Protein AF-A0A1G7E551-F1 (afdb_monomer)

Foldseek 3Di:
DAQKWKFKDDPVCVVVVNGTPDHGDPQCDDDPDHQCPDPNRDDDDDDDDRAAFKMKIKIKHCLLVVCCVVADDPNVCLVDPVSVVVSQVVCVVVVRVDDMDMDMDMDHDNDHDDDDDDDD

Organism: NCBI:txid670482

Sequence (120 aa):
MGDCQLFLIHDDLESWGQVSLNQRNFYEWIGKVNTFEKTVPCYSLGRRELRTGKNYILLITDGYLEAKDATSSIPELCRSESLIESFLHNLHFQQTLDSTTLVQWAVKNELDAANPSTDE

Solvent-accessible surface area (backbone atoms only — not comparable to full-atom values): 7322 Å² total; per-residue (Å²): 98,32,54,42,46,41,34,46,38,36,74,70,33,54,77,68,71,57,27,66,73,60,70,76,38,99,64,22,44,77,66,100,58,50,25,69,82,38,98,73,55,42,73,74,86,86,85,80,86,69,54,55,38,72,31,37,40,37,43,32,38,54,35,46,64,85,48,51,91,80,50,74,56,70,66,60,34,76,75,32,70,70,49,45,52,51,48,55,49,46,45,60,74,69,60,56,93,47,73,64,52,75,49,77,46,82,45,76,36,92,52,90,48,90,74,82,80,79,85,128

Structure (mmCIF, N/CA/C/O backbone):
data_AF-A0A1G7E551-F1
#
_entry.id   AF-A0A1G7E551-F1
#
loop_
_atom_site.group_PDB
_atom_site.id
_atom_site.type_symbol
_atom_site.label_atom_id
_atom_site.label_alt_id
_atom_site.label_comp_id
_atom_site.label_asym_id
_atom_site.label_entity_id
_atom_site.label_seq_id
_atom_site.pdbx_PDB_ins_code
_atom_site.Cartn_x
_atom_site.Cartn_y
_atom_site.Cartn_z
_atom_site.occupancy
_atom_site.B_iso_or_equiv
_atom_site.auth_seq_id
_atom_site.auth_comp_id
_atom_site.auth_asym_id
_atom_site.auth_atom_id
_atom_site.pdbx_PDB_model_num
ATOM 1 N N . MET A 1 1 ? -11.776 2.969 -1.097 1.00 76.25 1 MET A N 1
ATOM 2 C CA . MET A 1 1 ? -12.858 2.571 -0.184 1.00 76.25 1 MET A CA 1
ATOM 3 C C . MET A 1 1 ? -12.324 2.603 1.222 1.00 76.25 1 MET A C 1
ATOM 5 O O . MET A 1 1 ? -11.302 1.974 1.477 1.00 76.25 1 MET A O 1
ATOM 9 N N . GLY A 1 2 ? -13.023 3.296 2.107 1.00 79.06 2 GLY A N 1
ATOM 10 C CA . GLY A 1 2 ? -12.683 3.419 3.514 1.00 79.06 2 GLY A CA 1
ATOM 11 C C . GLY A 1 2 ? -11.401 4.198 3.771 1.00 79.06 2 GLY A C 1
ATOM 12 O O . GLY A 1 2 ? -10.885 4.915 2.911 1.00 79.06 2 GLY A O 1
ATOM 13 N N . ASP A 1 3 ? -10.886 3.994 4.977 1.00 82.50 3 ASP A N 1
ATOM 14 C CA . ASP A 1 3 ? -9.716 4.688 5.504 1.00 82.50 3 ASP A CA 1
ATOM 15 C C . ASP A 1 3 ? -8.392 3.958 5.210 1.00 82.50 3 ASP A C 1
ATOM 17 O O . ASP A 1 3 ? -7.344 4.303 5.744 1.00 82.50 3 ASP A O 1
ATOM 21 N N . CYS A 1 4 ? -8.398 2.978 4.302 1.00 88.56 4 CYS A N 1
ATOM 22 C CA . CYS A 1 4 ? -7.174 2.294 3.894 1.00 88.56 4 CYS A CA 1
ATOM 23 C C . CYS A 1 4 ? -6.280 3.191 3.029 1.00 88.56 4 CYS A C 1
ATOM 25 O O . CYS A 1 4 ? -6.752 3.900 2.132 1.00 88.56 4 CYS A O 1
ATOM 27 N N . GLN A 1 5 ? -4.971 3.083 3.232 1.00 91.75 5 GLN A N 1
ATOM 28 C CA . GLN A 1 5 ? -3.967 3.745 2.407 1.00 91.75 5 GLN A CA 1
ATOM 29 C C . GLN A 1 5 ? -3.311 2.745 1.462 1.00 91.75 5 GLN A C 1
ATOM 31 O O . GLN A 1 5 ? -2.896 1.657 1.865 1.00 91.75 5 GLN A O 1
ATOM 36 N N . LEU A 1 6 ? -3.241 3.128 0.191 1.00 94.12 6 LEU A N 1
ATOM 37 C CA . LEU A 1 6 ? -2.636 2.357 -0.880 1.00 94.12 6 LEU A CA 1
ATOM 38 C C . LEU A 1 6 ? -1.335 3.029 -1.310 1.00 94.12 6 LEU A C 1
ATOM 40 O O . LEU A 1 6 ? -1.325 4.203 -1.689 1.00 94.12 6 LEU A O 1
ATOM 44 N N . PHE A 1 7 ? -0.261 2.253 -1.323 1.00 95.06 7 PHE A N 1
ATOM 45 C CA . PHE A 1 7 ? 1.050 2.675 -1.784 1.00 95.06 7 PHE A CA 1
ATOM 46 C C . PHE A 1 7 ? 1.501 1.830 -2.971 1.00 95.06 7 PHE A C 1
ATOM 48 O O . PHE A 1 7 ? 1.285 0.616 -3.002 1.00 95.06 7 PHE A O 1
ATOM 55 N N . LEU A 1 8 ? 2.159 2.483 -3.924 1.00 97.00 8 LEU A N 1
ATOM 56 C CA . LEU A 1 8 ? 2.920 1.847 -4.990 1.00 97.00 8 LEU A CA 1
ATOM 57 C C . LEU A 1 8 ? 4.366 2.313 -4.867 1.00 97.00 8 LEU A C 1
ATOM 59 O O . LEU A 1 8 ? 4.671 3.484 -5.071 1.00 97.00 8 LEU A O 1
ATOM 63 N N . ILE A 1 9 ? 5.239 1.387 -4.498 1.00 96.81 9 ILE A N 1
ATOM 64 C CA . ILE A 1 9 ? 6.633 1.645 -4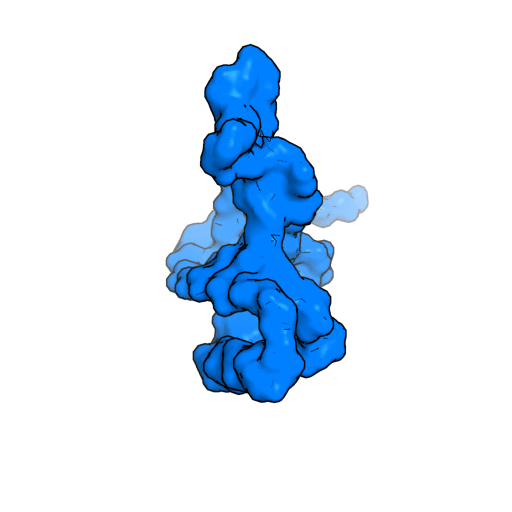.170 1.00 96.81 9 ILE A CA 1
ATOM 65 C C . ILE A 1 9 ? 7.525 1.165 -5.310 1.00 96.81 9 ILE A C 1
ATOM 67 O O . ILE A 1 9 ? 7.436 0.011 -5.740 1.00 96.81 9 ILE A O 1
ATOM 71 N N . HIS A 1 10 ? 8.381 2.069 -5.770 1.00 96.56 10 HIS A N 1
ATOM 72 C CA . HIS A 1 10 ? 9.426 1.864 -6.762 1.00 96.56 10 HIS A CA 1
ATOM 73 C C . HIS A 1 10 ? 10.429 3.017 -6.639 1.00 96.56 10 HIS A C 1
ATOM 75 O O . HIS A 1 10 ? 10.012 4.141 -6.352 1.00 96.56 10 HIS A O 1
ATOM 81 N N . ASP A 1 11 ? 11.704 2.767 -6.936 1.00 94.94 11 ASP A N 1
ATOM 82 C CA . ASP A 1 11 ? 12.785 3.752 -6.795 1.00 94.94 11 ASP A CA 1
ATOM 83 C C . ASP A 1 11 ? 12.465 5.076 -7.530 1.00 94.94 11 ASP A C 1
ATOM 85 O O . ASP A 1 11 ? 12.559 6.150 -6.936 1.00 94.94 11 ASP A O 1
ATOM 89 N N . ASP A 1 12 ? 11.975 5.008 -8.778 1.00 94.94 12 ASP A N 1
ATOM 90 C CA . ASP A 1 12 ? 11.492 6.184 -9.527 1.00 94.94 12 ASP A CA 1
ATOM 91 C C . ASP A 1 12 ? 10.421 6.979 -8.758 1.00 94.94 12 ASP A C 1
ATOM 93 O O . ASP A 1 12 ? 10.541 8.190 -8.574 1.00 94.94 12 ASP A O 1
ATOM 97 N N . LEU A 1 13 ? 9.367 6.300 -8.289 1.00 95.25 13 LEU A N 1
ATOM 98 C CA . LEU A 1 13 ? 8.226 6.942 -7.631 1.00 95.25 13 LEU A CA 1
ATOM 99 C C . LEU A 1 13 ? 8.629 7.551 -6.289 1.00 95.25 13 LEU A C 1
ATOM 101 O O . LEU A 1 13 ? 8.098 8.590 -5.904 1.00 95.25 13 LEU A O 1
ATOM 105 N N . GLU A 1 14 ? 9.577 6.935 -5.588 1.00 94.69 14 GLU A N 1
ATOM 106 C CA . GLU A 1 14 ? 10.166 7.488 -4.370 1.00 94.69 14 GLU A CA 1
ATOM 107 C C . GLU A 1 14 ? 10.953 8.756 -4.653 1.00 94.69 14 GLU A C 1
ATOM 109 O O . GLU A 1 14 ? 10.762 9.747 -3.948 1.00 94.69 14 GLU A O 1
ATOM 114 N N . SER A 1 15 ? 11.763 8.762 -5.716 1.00 93.62 15 SER A N 1
ATOM 115 C CA . SER A 1 15 ? 12.516 9.952 -6.121 1.00 93.62 15 SER A CA 1
ATOM 116 C C . SER A 1 15 ? 11.605 11.143 -6.452 1.00 93.62 15 SER A C 1
ATOM 118 O O . SER A 1 15 ? 11.997 12.294 -6.269 1.00 93.62 15 SER A O 1
ATOM 120 N N . TRP A 1 16 ? 10.363 10.874 -6.872 1.00 92.12 16 TRP A N 1
ATOM 121 C CA . TRP A 1 16 ? 9.347 11.888 -7.168 1.00 92.12 16 TRP A CA 1
ATOM 122 C C . TRP A 1 16 ? 8.380 12.165 -6.008 1.00 92.12 16 TRP A C 1
ATOM 124 O O . TRP A 1 16 ? 7.494 13.009 -6.140 1.00 92.12 16 TRP A O 1
ATOM 134 N N . GLY A 1 17 ? 8.494 11.454 -4.881 1.00 92.38 17 GLY A N 1
ATOM 135 C CA . GLY A 1 17 ? 7.548 11.560 -3.765 1.00 92.38 17 GLY A CA 1
ATOM 136 C C . GLY A 1 17 ? 6.125 11.076 -4.092 1.00 92.38 17 GLY A C 1
ATOM 137 O O . GLY A 1 17 ? 5.170 11.477 -3.429 1.00 92.38 17 GLY A O 1
ATOM 138 N N . GLN A 1 18 ? 5.959 10.217 -5.102 1.00 93.19 18 GLN A N 1
ATOM 139 C CA . GLN A 1 18 ? 4.668 9.764 -5.646 1.00 93.19 18 GLN A CA 1
ATOM 140 C C . GLN A 1 18 ? 4.279 8.336 -5.229 1.00 93.19 18 GLN A C 1
ATOM 142 O O . GLN A 1 18 ? 3.563 7.637 -5.944 1.00 93.19 18 GLN A O 1
ATOM 147 N N . VAL A 1 19 ? 4.723 7.893 -4.053 1.00 94.94 19 VAL A N 1
ATOM 148 C CA . VAL A 1 19 ? 4.429 6.541 -3.547 1.00 94.94 19 VAL A CA 1
ATOM 149 C C . VAL A 1 19 ? 2.998 6.357 -3.027 1.00 94.94 19 VAL A C 1
ATOM 151 O O . VAL A 1 19 ? 2.451 5.263 -3.134 1.00 94.94 19 VAL A O 1
ATOM 154 N N . SER A 1 20 ? 2.365 7.394 -2.466 1.00 94.06 20 SER A N 1
ATOM 155 C CA . SER A 1 20 ? 0.985 7.313 -1.953 1.00 94.06 20 SER A CA 1
ATOM 156 C C . SER A 1 20 ? -0.019 7.487 -3.092 1.00 94.06 20 SER A C 1
ATOM 158 O O . SER A 1 20 ? -0.031 8.524 -3.752 1.00 94.06 20 SER A O 1
ATOM 160 N N . LEU A 1 21 ? -0.890 6.499 -3.315 1.00 92.88 21 LEU A N 1
ATOM 161 C CA . LEU A 1 21 ? -1.836 6.508 -4.438 1.00 92.88 21 LEU A CA 1
ATOM 162 C C . LEU A 1 21 ? -3.194 7.125 -4.110 1.00 92.88 21 LEU A C 1
ATOM 164 O O . LEU A 1 21 ? -3.909 7.541 -5.026 1.00 92.88 21 LEU A O 1
ATOM 168 N N . ASN A 1 22 ? -3.559 7.173 -2.833 1.00 90.00 22 ASN A N 1
ATOM 169 C CA . ASN A 1 22 ? -4.784 7.800 -2.361 1.00 90.00 22 ASN A CA 1
ATOM 170 C C . ASN A 1 22 ? -4.539 8.645 -1.107 1.00 90.00 22 ASN A C 1
ATOM 172 O O . ASN A 1 22 ? -3.469 8.623 -0.496 1.00 90.00 22 ASN A O 1
ATOM 176 N N . GLN A 1 23 ? -5.572 9.399 -0.750 1.00 81.38 23 GLN A N 1
ATOM 177 C CA . GLN A 1 23 ? -5.711 10.044 0.545 1.00 81.38 23 GLN A CA 1
ATOM 178 C C . GLN A 1 23 ? -6.796 9.312 1.334 1.00 81.38 23 GLN A C 1
ATOM 180 O O . GLN A 1 23 ? -7.652 8.637 0.755 1.00 81.38 23 GLN A O 1
ATOM 185 N N . ARG A 1 24 ? -6.753 9.453 2.656 1.00 77.69 24 ARG A N 1
ATOM 186 C CA . ARG A 1 24 ? -7.805 8.949 3.535 1.00 77.69 24 ARG A CA 1
ATOM 187 C C . ARG A 1 24 ? -9.123 9.661 3.216 1.00 77.69 24 ARG A C 1
ATOM 189 O O . ARG A 1 24 ? -9.159 10.890 3.184 1.00 77.69 24 ARG A O 1
ATOM 196 N N . ASN A 1 25 ? -10.194 8.895 3.011 1.00 77.00 25 ASN A N 1
ATOM 197 C CA . ASN A 1 25 ? -11.515 9.426 2.687 1.00 77.00 25 ASN A CA 1
ATOM 198 C C . ASN A 1 25 ? -12.542 9.034 3.756 1.00 77.00 25 ASN A C 1
ATOM 200 O O . ASN A 1 25 ? -13.154 7.970 3.679 1.00 77.00 25 ASN A O 1
ATOM 204 N N . PHE A 1 26 ? -12.847 9.974 4.656 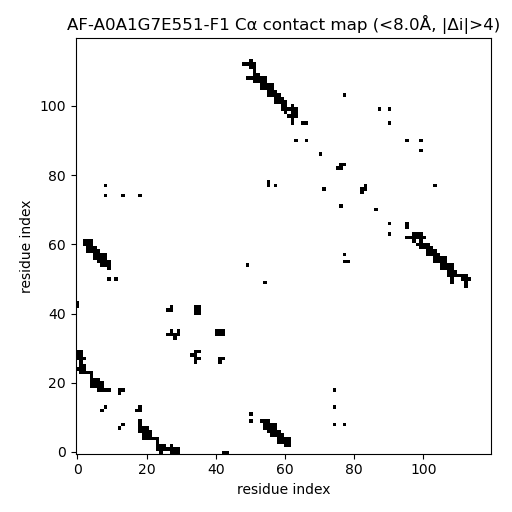1.00 75.38 26 PHE A N 1
ATOM 205 C CA . PHE A 1 26 ? -13.826 9.825 5.745 1.00 75.38 26 PHE A CA 1
ATOM 206 C C . PHE A 1 26 ? -15.289 9.647 5.297 1.00 75.38 26 PHE A C 1
ATOM 208 O O . PHE A 1 26 ? -16.198 9.776 6.115 1.00 75.38 26 PHE A O 1
ATOM 215 N N . TYR A 1 27 ? -15.567 9.398 4.017 1.00 74.69 27 TYR A N 1
ATOM 216 C CA . TYR A 1 27 ? -16.928 9.275 3.479 1.00 74.69 27 TYR A CA 1
ATOM 217 C C . TYR A 1 27 ? -17.129 8.028 2.607 1.00 74.69 27 TYR A C 1
ATOM 219 O O . TYR A 1 27 ? -18.258 7.738 2.209 1.00 74.69 27 TYR A O 1
ATOM 227 N N . GLU A 1 28 ? -16.083 7.240 2.356 1.00 79.06 28 GLU A N 1
ATOM 228 C CA . GLU A 1 28 ? -16.158 6.016 1.548 1.00 79.06 28 GLU A CA 1
ATOM 229 C C . GLU A 1 28 ? -16.463 4.777 2.417 1.00 79.06 28 GLU A C 1
ATOM 231 O O . GLU A 1 28 ? -15.695 3.820 2.434 1.00 79.06 28 GLU A O 1
ATOM 236 N N . TRP A 1 29 ? -17.566 4.779 3.169 1.00 74.69 29 TRP A N 1
ATOM 237 C CA . TRP A 1 29 ? -17.893 3.691 4.105 1.00 74.69 29 TRP A CA 1
ATOM 238 C C . TRP A 1 29 ? -18.743 2.592 3.462 1.00 74.69 29 TRP A C 1
ATOM 240 O O . TRP A 1 29 ? -19.660 2.855 2.682 1.00 74.69 29 TRP A O 1
ATOM 250 N N . ILE A 1 30 ? -18.480 1.353 3.875 1.00 74.94 30 ILE A N 1
ATOM 251 C CA . ILE A 1 30 ? -19.304 0.178 3.577 1.00 74.94 30 ILE A CA 1
ATOM 252 C C . ILE A 1 30 ? -19.871 -0.343 4.902 1.00 74.94 30 ILE A C 1
ATOM 254 O O . ILE A 1 30 ? -19.184 -0.317 5.921 1.00 74.94 30 ILE A O 1
ATOM 258 N N . GLY A 1 31 ? -21.117 -0.822 4.907 1.00 78.06 31 GLY A N 1
ATOM 259 C CA . GLY A 1 31 ? -21.760 -1.409 6.086 1.00 78.06 31 GLY A CA 1
ATOM 260 C C . GLY A 1 31 ? -23.063 -0.698 6.431 1.00 78.06 31 GLY A C 1
ATOM 261 O O . GLY A 1 31 ? -23.955 -0.612 5.590 1.00 78.06 31 GLY A O 1
ATOM 262 N N . LYS A 1 32 ? -23.180 -0.174 7.663 1.00 76.69 32 LYS A N 1
ATOM 263 C CA . LYS A 1 32 ? -24.408 0.488 8.156 1.00 76.69 32 LYS A CA 1
ATOM 264 C C . LYS A 1 32 ? -24.890 1.606 7.228 1.00 76.69 32 LYS A C 1
ATOM 266 O O . LYS A 1 32 ? -26.091 1.777 7.042 1.00 76.69 32 LYS A O 1
ATOM 271 N N . VAL A 1 33 ? -23.954 2.362 6.659 1.00 79.19 33 VAL A N 1
ATOM 272 C CA . VAL A 1 33 ? -24.216 3.285 5.557 1.00 79.19 33 VAL A CA 1
ATOM 273 C C . VAL A 1 33 ? -23.416 2.780 4.370 1.00 79.19 33 VAL A C 1
ATOM 275 O O . VAL A 1 33 ? -22.200 2.925 4.351 1.00 79.19 33 VAL A O 1
ATOM 278 N N . ASN A 1 34 ? -24.097 2.183 3.394 1.00 82.44 34 ASN A N 1
ATOM 279 C CA . ASN A 1 34 ? -23.472 1.793 2.140 1.00 82.44 34 ASN A CA 1
ATOM 280 C C . ASN A 1 34 ? -23.418 3.010 1.213 1.00 82.44 34 ASN A C 1
ATOM 282 O O . ASN A 1 34 ? -24.430 3.404 0.630 1.00 82.44 34 ASN A O 1
ATOM 286 N N . THR A 1 35 ? -22.256 3.652 1.098 1.00 83.75 35 THR A N 1
ATOM 287 C CA . THR A 1 35 ? -22.128 4.823 0.224 1.00 83.75 35 THR A CA 1
ATOM 288 C C . THR A 1 35 ? -22.023 4.470 -1.255 1.00 83.75 35 THR A C 1
ATOM 290 O O . THR A 1 35 ? -22.076 5.380 -2.081 1.00 83.75 35 THR A O 1
ATOM 293 N N . PHE A 1 36 ? -21.941 3.186 -1.612 1.00 83.44 36 PHE A N 1
ATOM 294 C CA . PHE A 1 36 ? -21.816 2.753 -3.008 1.00 83.44 36 PHE A CA 1
ATOM 295 C C . PHE A 1 36 ? -23.170 2.651 -3.697 1.00 83.44 36 PHE A C 1
ATOM 297 O O . PHE A 1 36 ? -23.266 2.870 -4.896 1.00 83.44 36 PHE A O 1
ATOM 304 N N . GLU A 1 37 ? -24.218 2.343 -2.936 1.00 84.62 37 GLU A N 1
ATOM 305 C CA . GLU A 1 37 ? -25.591 2.211 -3.440 1.00 84.62 37 GLU A CA 1
ATOM 306 C C . GLU A 1 37 ? -26.377 3.527 -3.374 1.00 84.62 37 GLU A C 1
ATOM 308 O O . GLU A 1 37 ? -27.559 3.581 -3.713 1.00 84.62 37 GLU A O 1
ATOM 313 N N . LYS A 1 38 ? -25.736 4.617 -2.937 1.00 85.19 38 LYS A N 1
ATOM 314 C CA . LYS A 1 38 ? -26.348 5.947 -2.966 1.00 85.19 38 LYS A CA 1
ATOM 315 C C . LYS A 1 38 ? -26.575 6.388 -4.411 1.00 85.19 38 LYS A C 1
ATOM 317 O O . LYS A 1 38 ? -25.765 6.111 -5.288 1.00 85.19 38 LYS A O 1
ATOM 322 N N . THR A 1 39 ? -27.623 7.187 -4.629 1.00 89.44 39 THR A N 1
ATOM 323 C CA . THR A 1 39 ? -27.898 7.844 -5.923 1.00 89.44 39 THR A CA 1
ATOM 324 C C . THR A 1 39 ? -26.683 8.605 -6.455 1.00 89.44 39 THR A C 1
ATOM 326 O O . THR A 1 39 ? -26.454 8.646 -7.659 1.00 89.44 39 THR A O 1
ATOM 329 N N . VAL A 1 40 ? -25.897 9.184 -5.544 1.00 87.38 40 VAL A N 1
ATOM 330 C CA . VAL A 1 40 ? -24.564 9.716 -5.827 1.00 87.38 40 VAL A CA 1
ATOM 331 C C . VAL A 1 40 ? -23.559 8.853 -5.059 1.00 87.38 40 VAL A C 1
ATOM 333 O O . VAL A 1 40 ? -23.427 9.033 -3.842 1.00 87.38 40 VAL A O 1
ATOM 336 N N . PRO A 1 41 ? -22.910 7.876 -5.716 1.00 85.19 41 PRO A N 1
ATOM 337 C CA . PRO A 1 41 ? -22.026 6.945 -5.036 1.00 85.19 41 PRO A CA 1
ATOM 338 C C . PRO A 1 41 ? -20.711 7.619 -4.634 1.00 85.19 41 PRO A C 1
ATOM 340 O O . PRO A 1 41 ? -20.217 8.511 -5.323 1.00 85.19 41 PRO A O 1
ATOM 343 N N . CYS A 1 42 ? -20.131 7.183 -3.516 1.00 85.25 42 CYS A N 1
ATOM 344 C CA . CYS A 1 42 ? -18.866 7.715 -3.009 1.00 85.25 42 CYS A CA 1
ATOM 345 C C . CYS A 1 42 ? -17.799 6.622 -2.996 1.00 85.25 42 CYS A C 1
ATOM 347 O O . CYS A 1 42 ? -17.768 5.789 -2.088 1.00 85.25 42 CYS A O 1
ATOM 349 N N . TYR A 1 43 ? -16.955 6.626 -4.027 1.00 85.81 43 TYR A N 1
ATOM 350 C CA . TYR A 1 43 ? -15.795 5.758 -4.128 1.00 85.81 43 TYR A CA 1
ATOM 351 C C . TYR A 1 43 ? -14.759 6.252 -5.131 1.00 85.81 4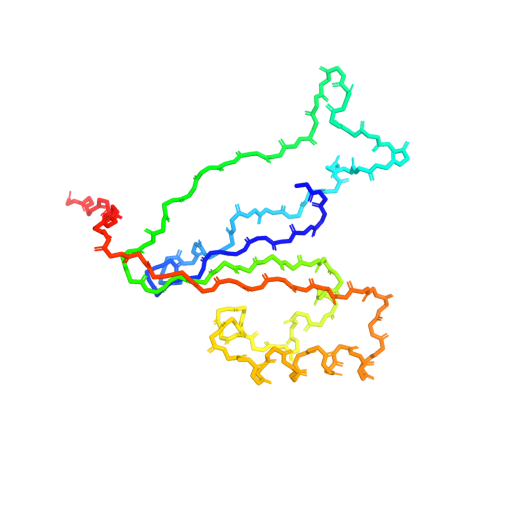3 TYR A C 1
ATOM 353 O O . TYR A 1 43 ? -15.076 6.971 -6.078 1.00 85.81 43 TYR A O 1
ATOM 361 N N . SER A 1 44 ? -13.536 5.757 -4.968 1.00 85.31 44 SER A N 1
ATOM 362 C CA . SER A 1 44 ? -12.426 5.980 -5.886 1.00 85.31 44 SER A CA 1
ATOM 363 C C . SER A 1 44 ? -12.100 4.713 -6.682 1.00 85.31 44 SER A C 1
ATOM 365 O O . SER A 1 44 ? -12.045 3.614 -6.128 1.00 85.31 44 SER A O 1
ATOM 367 N N . LEU A 1 45 ? -11.846 4.868 -7.984 1.00 87.88 45 LEU A N 1
ATOM 368 C CA . LEU A 1 45 ? -11.351 3.812 -8.872 1.00 87.88 45 LEU A CA 1
ATOM 369 C C . LEU A 1 45 ? -10.222 4.371 -9.739 1.00 87.88 45 LEU A C 1
ATOM 371 O O . LEU A 1 45 ? -10.256 5.534 -10.138 1.00 87.88 45 LEU A O 1
ATOM 375 N N . GLY A 1 46 ? -9.218 3.552 -10.043 1.00 90.25 46 GLY A N 1
ATOM 376 C CA . GLY A 1 46 ? -8.067 4.005 -10.811 1.00 90.25 46 GLY A CA 1
ATOM 377 C C . GLY A 1 46 ? -7.272 2.868 -11.431 1.00 90.25 46 GLY A C 1
ATOM 378 O O . GLY A 1 46 ? -7.417 1.704 -11.069 1.00 90.25 46 GLY A O 1
ATOM 379 N N . ARG A 1 47 ? -6.421 3.240 -12.385 1.00 92.94 47 ARG A N 1
ATOM 380 C CA . ARG A 1 47 ? -5.394 2.387 -12.984 1.00 92.94 47 ARG A CA 1
ATOM 381 C C . ARG A 1 47 ? -4.055 3.085 -12.798 1.00 92.94 47 ARG A C 1
ATOM 383 O O . ARG A 1 47 ? -3.978 4.302 -12.960 1.00 92.94 47 ARG A O 1
ATOM 390 N N . ARG A 1 48 ? -3.025 2.328 -12.431 1.00 93.25 48 ARG A N 1
ATOM 391 C CA . ARG A 1 48 ? -1.660 2.828 -12.257 1.00 93.25 48 ARG A CA 1
ATOM 392 C C . ARG A 1 48 ? -0.709 1.915 -13.008 1.00 93.25 48 ARG A C 1
ATOM 394 O O . ARG A 1 48 ? -0.850 0.697 -12.940 1.00 93.25 48 ARG A O 1
ATOM 401 N N . GLU A 1 49 ? 0.203 2.521 -13.753 1.00 95.25 49 GLU A N 1
ATOM 402 C CA . GLU A 1 49 ? 1.269 1.799 -14.433 1.00 95.25 49 GLU A CA 1
ATOM 403 C C . GLU A 1 49 ? 2.284 1.312 -13.395 1.00 95.25 49 GLU A C 1
ATOM 405 O O . GLU A 1 49 ? 2.687 2.071 -12.512 1.00 95.25 49 GLU A O 1
ATOM 410 N N . LEU A 1 50 ? 2.684 0.045 -13.496 1.00 97.06 50 LEU A N 1
ATOM 411 C CA . LEU A 1 50 ? 3.826 -0.465 -12.747 1.00 97.06 50 LEU A CA 1
ATOM 412 C C . LEU A 1 50 ? 5.104 -0.025 -13.453 1.00 97.06 50 LEU A C 1
ATOM 414 O O . LEU A 1 50 ? 5.233 -0.186 -14.665 1.00 97.06 50 LEU A O 1
ATOM 418 N N . ARG A 1 51 ? 6.069 0.485 -12.694 1.00 96.94 51 ARG A N 1
ATOM 419 C CA . ARG A 1 51 ? 7.374 0.872 -13.234 1.00 96.94 51 ARG A CA 1
ATOM 420 C C . ARG A 1 51 ? 8.141 -0.351 -13.731 1.00 96.94 51 ARG A C 1
ATOM 422 O O . ARG A 1 51 ? 7.878 -1.459 -13.270 1.00 96.94 51 ARG A O 1
ATOM 429 N N . THR A 1 52 ? 9.076 -0.181 -14.656 1.00 97.81 52 THR A N 1
ATOM 430 C CA . THR A 1 52 ? 9.951 -1.275 -15.104 1.00 97.81 52 THR A CA 1
ATOM 431 C C . THR A 1 52 ? 10.815 -1.754 -13.944 1.00 97.81 52 THR A C 1
ATOM 433 O O . THR A 1 52 ? 11.473 -0.954 -13.297 1.00 97.81 52 THR A O 1
ATOM 436 N N . GLY A 1 53 ? 10.841 -3.059 -13.682 1.00 97.38 53 GLY A N 1
ATOM 437 C CA . GLY A 1 53 ? 11.552 -3.640 -12.546 1.00 97.38 53 GLY A CA 1
ATOM 438 C C . GLY A 1 53 ? 10.627 -4.031 -11.393 1.00 97.38 53 GLY A C 1
ATOM 439 O O . GLY A 1 53 ? 9.494 -4.477 -11.596 1.00 97.38 53 GLY A O 1
ATOM 440 N N . LYS A 1 54 ? 11.145 -3.973 -10.162 1.00 97.19 54 LYS A N 1
ATOM 441 C CA . LYS A 1 54 ? 10.460 -4.497 -8.972 1.00 97.19 54 LYS A CA 1
ATOM 442 C C . LYS A 1 54 ? 9.620 -3.410 -8.309 1.00 97.19 54 LYS A C 1
ATOM 444 O O . LYS A 1 54 ? 10.155 -2.454 -7.766 1.00 97.19 54 LYS A O 1
ATOM 449 N N . ASN A 1 55 ? 8.312 -3.615 -8.295 1.00 97.38 55 ASN A N 1
ATOM 450 C CA . ASN A 1 55 ? 7.345 -2.762 -7.620 1.00 97.38 55 ASN A CA 1
ATOM 451 C C . ASN A 1 55 ? 6.854 -3.466 -6.355 1.00 97.38 55 ASN A C 1
ATOM 453 O O . ASN A 1 55 ? 6.756 -4.697 -6.325 1.00 97.38 55 ASN A O 1
ATOM 457 N N . TYR A 1 56 ? 6.474 -2.694 -5.344 1.00 97.31 56 TYR A N 1
ATOM 458 C CA . TYR A 1 56 ? 5.722 -3.201 -4.201 1.00 97.31 56 TYR A CA 1
ATOM 459 C C . TYR A 1 56 ? 4.392 -2.463 -4.108 1.00 97.31 56 TYR A C 1
ATOM 461 O O . TYR A 1 56 ? 4.345 -1.239 -4.174 1.00 97.31 56 TYR A O 1
ATOM 469 N N . ILE A 1 57 ? 3.307 -3.210 -3.956 1.00 96.62 57 ILE A N 1
ATOM 470 C CA . ILE A 1 57 ? 1.981 -2.678 -3.664 1.00 96.62 57 ILE A CA 1
ATOM 471 C C . ILE A 1 57 ? 1.725 -2.951 -2.187 1.00 96.62 57 ILE A C 1
ATOM 473 O O . ILE A 1 57 ? 1.817 -4.102 -1.761 1.00 96.62 57 ILE A O 1
ATOM 477 N N . LEU A 1 58 ? 1.417 -1.910 -1.419 1.00 95.56 58 LEU A N 1
ATOM 478 C CA . LEU A 1 58 ? 1.026 -2.034 -0.017 1.00 95.56 58 LEU A CA 1
ATOM 479 C C . LEU A 1 58 ? -0.364 -1.446 0.170 1.00 95.56 58 LEU A C 1
ATOM 481 O O . LEU A 1 58 ? -0.590 -0.278 -0.137 1.00 95.56 58 LEU A O 1
ATOM 485 N N . LEU A 1 59 ? -1.269 -2.242 0.725 1.00 94.69 59 LEU A N 1
ATOM 486 C CA . LEU A 1 59 ? -2.526 -1.768 1.284 1.00 94.69 59 LEU A CA 1
ATOM 487 C C . LEU A 1 59 ? -2.455 -1.912 2.801 1.00 94.69 59 LEU A C 1
ATOM 489 O O . LEU A 1 59 ? -2.141 -2.995 3.288 1.00 94.69 59 LEU A O 1
ATOM 493 N N . ILE A 1 60 ? -2.749 -0.845 3.536 1.00 93.44 60 ILE A N 1
ATOM 494 C CA . ILE A 1 60 ? -2.719 -0.836 5.002 1.00 93.44 60 ILE A CA 1
ATOM 495 C C . ILE A 1 60 ? -3.958 -0.124 5.559 1.00 93.44 60 ILE A C 1
ATOM 497 O O . ILE A 1 60 ? -4.406 0.875 4.989 1.00 93.44 60 ILE A O 1
ATOM 501 N N . THR A 1 61 ? -4.544 -0.657 6.634 1.00 91.69 61 THR A N 1
ATOM 502 C CA . THR A 1 61 ? -5.643 -0.004 7.375 1.00 91.69 61 THR A CA 1
ATOM 503 C C . THR A 1 61 ? -5.119 1.184 8.176 1.00 91.69 61 THR A C 1
ATOM 505 O O . THR A 1 61 ? -3.943 1.212 8.509 1.00 91.69 61 THR A O 1
ATOM 508 N N . ASP A 1 62 ? -5.959 2.164 8.504 1.00 87.88 62 ASP A N 1
ATOM 509 C CA . ASP A 1 62 ? -5.567 3.417 9.165 1.00 87.88 62 ASP A CA 1
ATOM 510 C C . ASP A 1 62 ? -5.092 3.279 10.613 1.00 87.88 62 ASP A C 1
ATOM 512 O O . ASP A 1 62 ? -4.473 4.216 11.116 1.00 87.88 62 ASP A O 1
ATOM 516 N N . GLY A 1 63 ? -5.289 2.126 11.258 1.00 89.31 63 GLY A N 1
ATOM 517 C CA . GLY A 1 63 ? -4.812 1.893 12.624 1.00 89.31 63 GLY A CA 1
ATOM 518 C C . GLY A 1 63 ? -3.307 2.121 12.814 1.00 89.31 63 GLY A C 1
ATOM 519 O O . GLY A 1 63 ? -2.863 2.449 13.912 1.00 89.31 63 GLY A O 1
ATOM 520 N N . TYR A 1 64 ? -2.510 2.052 11.743 1.00 88.25 64 TYR A N 1
ATOM 521 C CA . TYR A 1 64 ? -1.074 2.323 11.830 1.00 88.25 64 TYR A CA 1
ATOM 522 C C . TYR A 1 64 ? -0.717 3.801 12.010 1.00 88.25 64 TYR A C 1
ATOM 524 O O . TYR A 1 64 ? 0.420 4.121 12.366 1.00 88.25 64 TYR A O 1
ATOM 532 N N 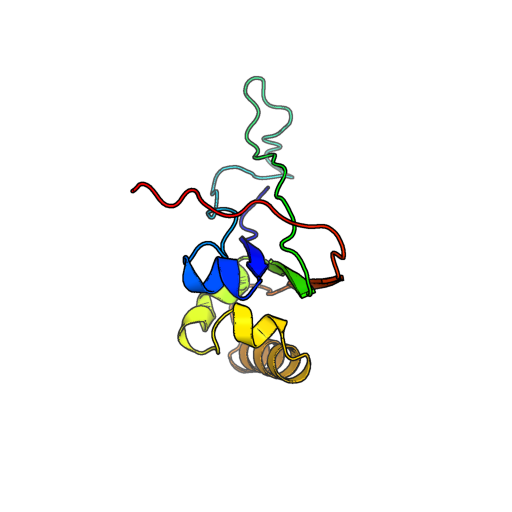. LEU A 1 65 ? -1.656 4.711 11.729 1.00 85.81 65 LEU A N 1
ATOM 533 C CA . LEU A 1 65 ? -1.414 6.151 11.772 1.00 85.81 65 LEU A CA 1
ATOM 534 C C . LEU A 1 65 ? -1.004 6.625 13.169 1.00 85.81 65 LEU A C 1
ATOM 536 O O . LEU A 1 65 ? -0.256 7.593 13.273 1.00 85.81 65 LEU A O 1
ATOM 540 N N . GLU A 1 66 ? -1.433 5.920 14.217 1.00 76.94 66 GLU A N 1
ATOM 541 C CA . GLU A 1 66 ? -1.076 6.211 15.609 1.00 76.94 66 GLU A CA 1
ATOM 542 C C . GLU A 1 66 ? 0.420 6.021 15.896 1.00 76.94 66 GLU A C 1
ATOM 544 O O . GLU A 1 66 ? 0.970 6.705 16.756 1.00 76.94 66 GLU A O 1
ATOM 549 N N . ALA A 1 67 ? 1.093 5.138 15.153 1.00 75.75 67 ALA A N 1
ATOM 550 C CA . ALA A 1 67 ? 2.517 4.854 15.321 1.00 75.75 67 ALA A CA 1
ATOM 551 C C . ALA A 1 67 ? 3.365 5.288 14.120 1.00 75.75 67 ALA A C 1
ATOM 553 O O . ALA A 1 67 ? 4.546 4.952 14.052 1.00 75.75 67 ALA A O 1
ATOM 554 N N . LYS A 1 68 ? 2.796 6.038 13.168 1.00 71.12 68 LYS A N 1
ATOM 555 C CA . LYS A 1 68 ? 3.465 6.399 11.910 1.00 71.12 68 LYS A CA 1
ATOM 556 C C . LYS A 1 68 ? 4.836 7.050 12.129 1.00 71.12 68 LYS A C 1
ATOM 558 O O . LYS A 1 68 ? 5.783 6.720 11.419 1.00 71.12 68 LYS A O 1
ATOM 563 N N . ASP A 1 69 ? 4.956 7.905 13.142 1.00 72.00 69 ASP A N 1
ATOM 564 C CA . ASP A 1 69 ? 6.194 8.631 13.455 1.00 72.00 69 ASP A CA 1
ATOM 565 C C . ASP A 1 69 ? 7.256 7.767 14.161 1.00 72.00 69 ASP A C 1
ATOM 567 O O . ASP A 1 69 ? 8.418 8.155 14.248 1.00 72.00 69 ASP A O 1
ATOM 571 N N . ALA A 1 70 ? 6.885 6.583 14.654 1.00 65.31 70 ALA A N 1
ATOM 572 C CA . ALA A 1 70 ? 7.783 5.667 15.358 1.00 65.31 70 ALA A CA 1
ATOM 573 C C . ALA A 1 70 ? 8.442 4.631 14.428 1.00 65.31 70 ALA A C 1
ATOM 575 O O . ALA A 1 70 ? 9.089 3.696 14.905 1.00 65.31 70 ALA A O 1
ATOM 576 N N . THR A 1 71 ? 8.233 4.741 13.112 1.00 67.00 71 THR A N 1
ATOM 577 C CA . THR A 1 71 ? 8.481 3.645 12.166 1.00 67.00 71 THR A CA 1
ATOM 578 C C . THR A 1 71 ? 9.379 4.078 11.018 1.00 67.00 71 THR A C 1
ATOM 580 O O . THR A 1 71 ? 9.427 5.253 10.656 1.00 67.00 71 THR A O 1
ATOM 583 N N . SER A 1 72 ? 10.122 3.120 10.457 1.00 75.62 72 SER A N 1
ATOM 584 C CA . SER A 1 72 ?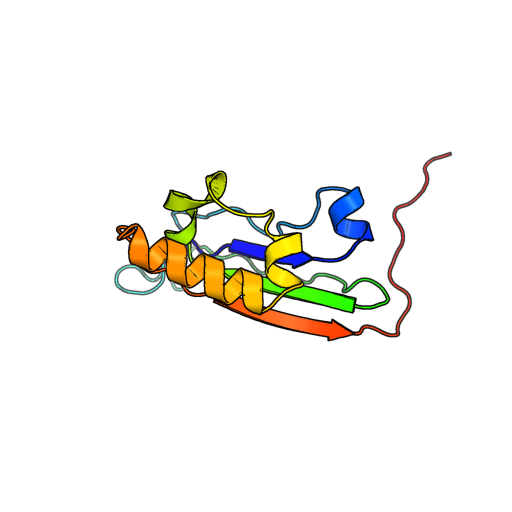 10.833 3.304 9.189 1.00 75.62 72 SER A CA 1
ATOM 585 C C . SER A 1 72 ? 9.860 3.755 8.101 1.00 75.62 72 SER A C 1
ATOM 587 O O . SER A 1 72 ? 8.655 3.508 8.185 1.00 75.62 72 SER A O 1
ATOM 589 N N . SER A 1 73 ? 10.369 4.409 7.060 1.00 87.75 73 SER A N 1
ATOM 590 C CA . SER A 1 73 ? 9.507 4.886 5.979 1.00 87.75 73 SER A CA 1
ATOM 591 C C . SER A 1 73 ? 8.717 3.726 5.345 1.00 87.75 73 SER A C 1
ATOM 593 O O . SER A 1 73 ? 9.194 2.592 5.283 1.00 87.75 73 SER A O 1
ATOM 595 N N . ILE A 1 74 ? 7.502 3.991 4.845 1.00 90.06 74 ILE A N 1
ATOM 596 C CA . ILE A 1 74 ? 6.671 2.963 4.185 1.00 90.06 74 ILE A CA 1
ATOM 597 C C . ILE A 1 74 ? 7.435 2.197 3.084 1.00 90.06 74 ILE A C 1
ATOM 599 O O . ILE A 1 74 ? 7.310 0.970 3.025 1.00 90.06 74 ILE A O 1
ATOM 603 N N . PRO A 1 75 ? 8.253 2.851 2.236 1.00 92.44 75 PRO A N 1
ATOM 604 C CA . PRO A 1 75 ? 9.059 2.132 1.258 1.00 92.44 75 PRO A CA 1
ATOM 605 C C . PRO A 1 75 ? 10.094 1.175 1.855 1.00 92.44 75 PRO A C 1
ATOM 607 O O . PRO A 1 75 ? 10.307 0.096 1.303 1.00 92.44 75 PRO A O 1
ATOM 610 N N . GLU A 1 76 ? 10.738 1.529 2.967 1.00 90.94 76 GLU A N 1
ATOM 611 C CA . GLU A 1 76 ? 11.675 0.634 3.662 1.00 90.94 76 GLU A CA 1
ATOM 612 C C . GLU A 1 76 ? 10.937 -0.550 4.282 1.00 90.94 76 GLU A C 1
ATOM 614 O O . GLU A 1 76 ? 11.364 -1.695 4.115 1.00 90.94 76 GLU A O 1
ATOM 619 N N . LEU A 1 77 ? 9.791 -0.282 4.918 1.00 89.81 77 LEU A N 1
ATOM 620 C CA . LEU A 1 77 ? 8.918 -1.303 5.488 1.00 89.81 77 LEU A CA 1
ATOM 621 C C . LEU A 1 77 ? 8.553 -2.358 4.434 1.00 89.81 77 LEU A C 1
ATOM 623 O O . LEU A 1 77 ? 8.695 -3.551 4.669 1.00 89.81 77 LEU A O 1
ATOM 627 N N . CYS A 1 78 ? 8.164 -1.932 3.229 1.00 89.38 78 CYS A N 1
ATOM 628 C CA . CYS A 1 78 ? 7.740 -2.843 2.161 1.00 89.38 78 CYS A CA 1
ATOM 629 C C . CYS A 1 78 ? 8.861 -3.707 1.576 1.00 89.38 78 CYS A C 1
ATOM 631 O O . CYS A 1 78 ? 8.580 -4.730 0.949 1.00 89.38 78 CYS A O 1
ATOM 633 N N . ARG A 1 79 ? 10.121 -3.292 1.728 1.00 89.50 79 ARG A N 1
ATOM 634 C CA . ARG A 1 79 ? 11.276 -4.012 1.178 1.00 89.50 79 ARG A CA 1
ATOM 635 C C . ARG A 1 79 ? 11.809 -5.097 2.111 1.00 89.50 79 ARG A C 1
ATOM 637 O O . ARG A 1 79 ? 12.645 -5.883 1.667 1.00 89.50 79 ARG A O 1
ATOM 644 N N . SER A 1 80 ? 11.348 -5.158 3.362 1.00 90.75 80 SER A N 1
ATOM 645 C CA . SER A 1 80 ? 11.863 -6.092 4.363 1.00 90.75 80 SER A CA 1
ATOM 646 C C . SER A 1 80 ? 10.753 -6.702 5.216 1.00 90.75 80 SER A C 1
ATOM 648 O O . SER A 1 80 ? 10.107 -6.025 6.013 1.00 90.75 80 SER A O 1
ATOM 650 N N . GLU A 1 81 ? 10.594 -8.018 5.104 1.00 88.56 81 GLU A N 1
ATOM 651 C CA . GLU A 1 81 ? 9.647 -8.791 5.913 1.00 88.56 81 GLU A CA 1
ATOM 652 C C . GLU A 1 81 ? 9.943 -8.669 7.415 1.00 88.56 81 GLU A C 1
ATOM 654 O O . GLU A 1 81 ? 9.032 -8.460 8.210 1.00 88.56 81 GLU A O 1
ATOM 659 N N . SER A 1 82 ? 11.220 -8.657 7.813 1.00 91.69 82 SER A N 1
ATOM 660 C CA . SER A 1 82 ? 11.592 -8.495 9.224 1.00 91.69 82 SER A CA 1
ATOM 661 C C . SER A 1 82 ? 11.228 -7.114 9.779 1.00 91.69 82 SER A C 1
ATOM 663 O O . SER A 1 82 ? 10.953 -6.980 10.973 1.00 91.69 82 SER A O 1
ATOM 665 N N . LEU A 1 83 ? 11.227 -6.071 8.935 1.00 91.62 83 LEU A N 1
ATOM 666 C CA . LEU A 1 83 ? 10.747 -4.745 9.335 1.00 91.62 83 LEU A CA 1
ATOM 667 C C . LEU A 1 83 ? 9.226 -4.743 9.495 1.00 91.62 83 LEU A C 1
ATOM 669 O O . LEU A 1 83 ? 8.741 -4.143 10.449 1.00 91.62 83 LEU A O 1
ATOM 673 N N . ILE A 1 84 ? 8.487 -5.442 8.623 1.00 91.25 84 ILE A N 1
ATOM 674 C CA . ILE A 1 84 ? 7.031 -5.629 8.750 1.00 91.25 84 ILE A CA 1
ATOM 675 C C . ILE A 1 84 ? 6.686 -6.328 10.065 1.00 91.25 84 ILE A C 1
ATOM 677 O O . ILE A 1 84 ? 5.840 -5.839 10.813 1.00 91.25 84 ILE A O 1
ATOM 681 N N . GLU A 1 85 ? 7.361 -7.430 10.382 1.00 92.00 85 GLU A N 1
ATOM 682 C CA . GLU A 1 85 ? 7.149 -8.152 11.638 1.00 92.00 85 GLU A CA 1
ATOM 683 C C . GLU A 1 85 ? 7.453 -7.272 12.853 1.00 92.00 85 GLU A C 1
ATOM 685 O O . GLU A 1 85 ? 6.640 -7.175 13.773 1.00 92.00 85 GLU A O 1
ATOM 690 N N . SER A 1 86 ? 8.594 -6.578 12.836 1.00 91.75 86 SER A N 1
ATOM 691 C CA . SER A 1 86 ? 9.001 -5.682 13.925 1.00 91.75 86 SER A CA 1
ATOM 692 C C . SER A 1 86 ? 8.018 -4.525 14.108 1.00 91.75 86 SER A C 1
ATOM 694 O O . SER A 1 86 ? 7.704 -4.151 15.235 1.00 91.75 86 SER A O 1
ATOM 696 N N . PHE A 1 87 ? 7.503 -3.979 13.008 1.00 91.56 87 PHE A N 1
ATOM 697 C CA . PHE A 1 87 ? 6.488 -2.932 12.998 1.00 91.56 87 PHE A CA 1
ATOM 698 C C . PHE A 1 87 ? 5.170 -3.408 13.616 1.00 91.56 87 PHE A C 1
ATOM 700 O O . PHE A 1 87 ? 4.667 -2.768 14.538 1.00 91.56 87 PHE A O 1
ATOM 707 N N . LEU A 1 88 ? 4.645 -4.556 13.177 1.00 91.81 88 LEU A N 1
ATOM 708 C CA . LEU A 1 88 ? 3.414 -5.130 13.731 1.00 91.81 88 LEU A CA 1
ATOM 709 C C . LEU A 1 88 ? 3.581 -5.509 15.210 1.00 91.81 88 LEU A C 1
ATOM 711 O O . LEU A 1 88 ? 2.680 -5.274 16.015 1.00 91.81 88 LEU A O 1
ATOM 715 N N . HIS A 1 89 ? 4.746 -6.037 15.592 1.00 91.88 89 HIS A N 1
ATOM 716 C CA . HIS A 1 89 ? 5.064 -6.321 16.989 1.00 91.88 89 HIS A CA 1
ATOM 717 C C . HIS A 1 89 ? 5.134 -5.040 17.831 1.00 91.88 89 HIS A C 1
ATOM 719 O O . HIS A 1 89 ? 4.642 -5.024 18.956 1.00 91.88 89 HIS A O 1
ATOM 725 N N . ASN A 1 90 ? 5.718 -3.961 17.302 1.00 90.06 90 ASN A N 1
ATOM 726 C CA . ASN A 1 90 ? 5.776 -2.674 17.991 1.00 90.06 90 ASN A CA 1
ATOM 727 C C . ASN A 1 90 ? 4.369 -2.105 18.223 1.00 90.06 90 ASN A C 1
ATOM 729 O O . ASN A 1 90 ? 4.043 -1.758 19.352 1.00 90.06 90 ASN A O 1
ATOM 733 N N . LEU A 1 91 ? 3.509 -2.115 17.200 1.00 90.69 91 LEU A N 1
ATOM 734 C CA . LEU A 1 91 ? 2.102 -1.714 17.327 1.00 90.69 91 LEU A CA 1
ATOM 735 C C . LEU A 1 91 ? 1.384 -2.502 18.432 1.00 90.69 91 LEU A C 1
ATOM 737 O O . LEU A 1 91 ? 0.730 -1.926 19.301 1.00 90.69 91 LEU A O 1
ATOM 741 N N . HIS A 1 92 ? 1.568 -3.825 18.447 1.00 90.38 92 HIS A N 1
ATOM 742 C CA . HIS A 1 92 ? 0.995 -4.682 19.480 1.00 90.38 92 HIS A CA 1
ATOM 743 C C . HIS A 1 92 ? 1.540 -4.359 20.880 1.00 90.38 92 HIS A C 1
ATOM 745 O O . HIS A 1 92 ? 0.769 -4.235 21.831 1.00 90.38 92 HIS A O 1
ATOM 751 N N . PHE A 1 93 ? 2.859 -4.193 21.011 1.00 90.69 93 PHE A N 1
ATOM 752 C CA . PHE A 1 93 ? 3.520 -3.864 22.275 1.00 90.69 93 PHE A CA 1
ATOM 753 C C . PHE A 1 93 ? 3.094 -2.493 22.816 1.00 90.69 93 PHE A C 1
ATOM 755 O O . PHE A 1 93 ? 2.900 -2.340 24.020 1.00 90.69 93 PHE A O 1
ATOM 762 N N . GLN A 1 94 ? 2.910 -1.514 21.931 1.00 88.94 94 GLN A N 1
ATOM 763 C CA . GLN A 1 94 ? 2.418 -0.176 22.260 1.00 88.94 94 GLN A CA 1
ATOM 764 C C . GLN A 1 94 ? 0.922 -0.145 22.590 1.00 88.94 94 GLN A C 1
ATOM 766 O O . GLN A 1 94 ? 0.438 0.886 23.047 1.00 88.94 94 GLN A O 1
ATOM 771 N N . GLN A 1 95 ? 0.206 -1.260 22.398 1.00 89.62 95 GLN A N 1
ATOM 772 C CA . GLN A 1 95 ? -1.234 -1.365 22.628 1.00 89.62 95 GLN A CA 1
ATOM 773 C C . GLN A 1 95 ? -2.016 -0.279 21.874 1.00 89.62 95 GLN A C 1
ATOM 775 O O . GLN A 1 95 ? -2.870 0.389 22.460 1.00 89.62 95 GLN A O 1
ATOM 780 N N . THR A 1 96 ? -1.705 -0.088 20.585 1.00 89.19 96 THR A N 1
ATOM 781 C CA . THR A 1 96 ? -2.435 0.867 19.735 1.00 89.19 96 THR A CA 1
ATOM 782 C C . THR A 1 96 ? -3.934 0.599 19.779 1.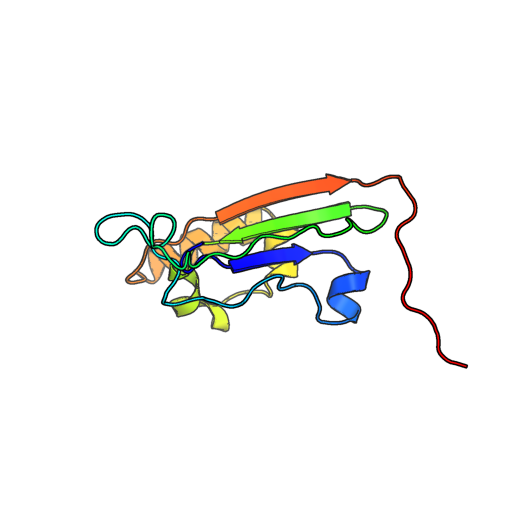00 89.19 96 THR A C 1
ATOM 784 O O . THR A 1 96 ? -4.371 -0.549 19.908 1.00 89.19 96 THR A O 1
ATOM 787 N N . LEU A 1 97 ? -4.728 1.667 19.703 1.00 87.12 97 LEU A N 1
ATOM 788 C CA . LEU A 1 97 ? -6.167 1.584 19.949 1.00 87.12 97 LEU A CA 1
ATOM 789 C C . LEU A 1 97 ? -6.889 0.842 18.828 1.00 87.12 97 LEU A C 1
ATOM 791 O O . LEU A 1 97 ? -7.874 0.146 19.084 1.00 87.12 97 LEU A O 1
ATOM 795 N N . ASP A 1 98 ? -6.396 0.999 17.601 1.00 89.62 98 ASP A N 1
ATOM 796 C CA . ASP A 1 98 ? -6.997 0.415 16.415 1.00 89.62 98 ASP A CA 1
ATOM 797 C C . ASP A 1 98 ? -6.145 -0.708 15.806 1.00 89.62 98 ASP A C 1
ATOM 799 O O . ASP A 1 98 ? -4.927 -0.812 15.990 1.00 89.62 98 ASP A O 1
ATOM 803 N N . SER A 1 99 ? -6.820 -1.589 15.072 1.00 90.62 99 SER A N 1
ATOM 804 C CA . SER A 1 99 ? -6.197 -2.726 14.410 1.00 90.62 99 SER A CA 1
ATOM 805 C C . SER A 1 99 ? -5.453 -2.283 13.156 1.00 90.62 99 SER A C 1
ATOM 807 O O . SER A 1 99 ? -6.014 -1.689 12.234 1.00 90.62 99 SER A O 1
ATOM 809 N N . THR A 1 100 ? -4.186 -2.671 13.071 1.00 92.44 100 THR A N 1
ATOM 810 C CA . THR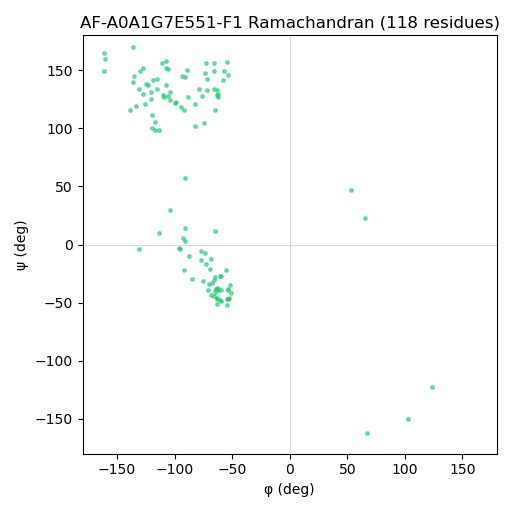 A 1 100 ? -3.408 -2.532 11.841 1.00 92.44 100 THR A CA 1
ATOM 811 C C . THR A 1 100 ? -3.370 -3.858 11.105 1.00 92.44 100 THR A C 1
ATOM 813 O O . THR A 1 100 ? -2.906 -4.866 11.632 1.00 92.44 100 THR A O 1
ATOM 816 N N . THR A 1 101 ? -3.844 -3.859 9.865 1.00 93.12 101 THR A N 1
ATOM 817 C CA . THR A 1 101 ? -3.689 -4.971 8.927 1.00 93.12 101 THR A CA 1
ATOM 818 C C . THR A 1 101 ? -3.048 -4.441 7.660 1.00 93.12 101 THR A C 1
ATOM 820 O O . THR A 1 101 ? -3.417 -3.370 7.177 1.00 93.12 101 THR A O 1
ATOM 823 N N . LEU A 1 102 ? -2.105 -5.201 7.109 1.00 93.88 102 LEU A N 1
ATOM 824 C CA . LEU A 1 102 ? -1.462 -4.873 5.847 1.00 93.88 102 LEU A CA 1
ATOM 825 C C . LEU A 1 102 ? -1.465 -6.058 4.889 1.00 93.88 102 LEU A C 1
ATOM 827 O O . LEU A 1 102 ? -1.403 -7.215 5.301 1.00 93.88 102 LEU A O 1
ATOM 831 N N . VAL A 1 103 ? -1.516 -5.744 3.600 1.00 95.19 103 VAL A N 1
ATOM 832 C CA . VAL A 1 103 ? -1.310 -6.678 2.497 1.00 95.19 103 VAL A CA 1
ATOM 833 C C . VAL A 1 103 ? -0.223 -6.093 1.614 1.00 95.19 103 VAL A C 1
ATOM 835 O O . VAL A 1 103 ? -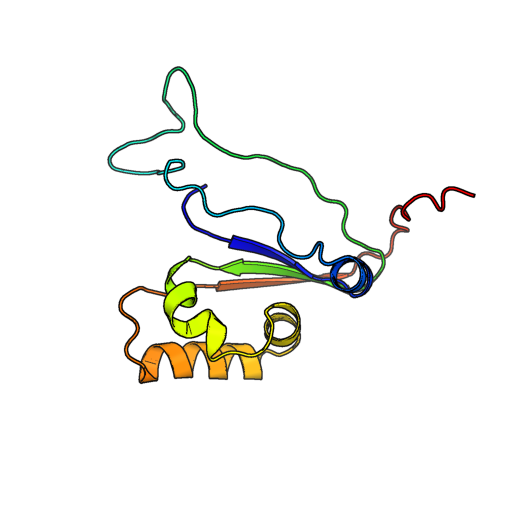0.370 -4.989 1.088 1.00 95.19 103 VAL A O 1
ATOM 838 N N . GLN A 1 104 ? 0.861 -6.843 1.452 1.00 95.00 104 GLN A N 1
ATOM 839 C CA . GLN A 1 104 ? 2.004 -6.463 0.639 1.00 95.00 104 GLN A CA 1
ATOM 840 C C . GLN A 1 104 ? 2.131 -7.433 -0.539 1.00 95.00 104 GLN A C 1
ATOM 842 O O . GLN A 1 104 ? 2.042 -8.647 -0.370 1.00 95.00 104 GLN A O 1
ATOM 847 N N . TRP A 1 105 ? 2.341 -6.897 -1.740 1.00 96.00 105 TRP A N 1
ATOM 848 C CA . TRP A 1 105 ? 2.577 -7.687 -2.947 1.00 96.00 105 TRP A CA 1
ATOM 849 C C . TRP A 1 105 ? 3.763 -7.128 -3.733 1.00 96.00 105 TRP A C 1
ATOM 851 O O . TRP A 1 105 ? 3.746 -5.980 -4.169 1.00 96.00 105 TRP A O 1
ATOM 861 N N . ALA A 1 106 ? 4.811 -7.936 -3.913 1.00 96.12 106 ALA A N 1
ATOM 862 C CA . ALA A 1 106 ? 5.926 -7.619 -4.799 1.00 96.12 106 ALA A CA 1
ATOM 863 C C . ALA A 1 106 ? 5.643 -8.117 -6.225 1.00 96.12 106 ALA A C 1
ATOM 865 O O . ALA A 1 106 ? 5.366 -9.299 -6.432 1.00 96.12 106 ALA A O 1
ATOM 866 N N . VAL A 1 107 ? 5.750 -7.230 -7.212 1.00 96.81 107 VAL A N 1
ATOM 867 C CA . VAL A 1 107 ? 5.509 -7.542 -8.626 1.00 96.81 107 VAL A CA 1
ATOM 868 C C . VAL A 1 107 ? 6.705 -7.087 -9.449 1.00 96.81 107 VAL A C 1
ATOM 870 O O . VAL A 1 107 ? 7.137 -5.940 -9.346 1.00 96.81 107 VAL A O 1
ATOM 873 N N . LYS A 1 108 ? 7.241 -7.977 -10.287 1.00 97.94 108 LYS A N 1
ATOM 874 C CA . LYS A 1 108 ? 8.257 -7.621 -11.279 1.00 97.94 108 LYS A CA 1
ATOM 875 C C . LYS A 1 108 ? 7.566 -7.321 -12.609 1.00 97.94 108 LYS A C 1
ATOM 877 O O . LYS A 1 108 ? 6.920 -8.206 -13.162 1.00 97.94 108 LYS A O 1
ATOM 882 N N . ASN A 1 109 ? 7.706 -6.099 -13.110 1.00 97.75 109 ASN A N 1
ATOM 883 C CA . ASN A 1 109 ? 7.296 -5.724 -14.458 1.00 97.75 109 ASN A CA 1
ATOM 884 C C . ASN A 1 109 ? 8.527 -5.746 -15.375 1.00 97.75 109 ASN A C 1
ATOM 886 O O . ASN A 1 109 ? 9.516 -5.074 -15.098 1.00 97.75 109 ASN A O 1
ATOM 890 N N . GLU A 1 110 ? 8.481 -6.530 -16.446 1.00 97.81 110 GLU A N 1
ATOM 891 C CA . GLU A 1 110 ? 9.581 -6.635 -17.418 1.00 97.81 110 GLU A CA 1
ATOM 892 C C . GLU A 1 110 ? 9.392 -5.713 -18.628 1.00 97.81 110 GLU A C 1
ATOM 894 O O . GLU A 1 110 ? 10.264 -5.652 -19.488 1.00 97.81 110 GLU A O 1
ATOM 899 N N . LEU A 1 111 ? 8.263 -5.004 -18.697 1.00 97.44 111 LEU A N 1
ATOM 900 C CA . LEU A 1 111 ? 7.953 -4.069 -19.770 1.00 97.44 111 LEU A CA 1
ATOM 901 C C . LEU A 1 111 ? 8.460 -2.666 -19.438 1.00 97.44 111 LEU A C 1
ATOM 903 O O . LEU A 1 111 ? 8.484 -2.258 -18.271 1.00 97.44 111 LEU A O 1
ATOM 907 N N . ASP A 1 112 ? 8.808 -1.918 -20.480 1.00 96.12 112 ASP A N 1
ATOM 908 C CA . ASP A 1 112 ? 9.164 -0.507 -20.374 1.00 96.12 112 ASP A CA 1
ATOM 909 C C . ASP A 1 112 ? 7.972 0.319 -19.873 1.00 96.12 112 ASP A C 1
ATOM 911 O O . ASP A 1 112 ? 6.846 0.177 -20.353 1.00 96.12 112 ASP A O 1
ATOM 915 N N . ALA A 1 113 ? 8.233 1.177 -18.892 1.00 95.00 113 ALA A N 1
ATOM 916 C CA . ALA A 1 113 ? 7.260 2.066 -18.280 1.00 95.00 113 ALA A CA 1
ATOM 917 C C . ALA A 1 113 ? 7.507 3.512 -18.729 1.00 95.00 113 ALA A C 1
ATOM 919 O O . ALA A 1 113 ? 8.636 3.899 -19.043 1.00 95.00 113 ALA A O 1
ATOM 920 N N . ALA A 1 114 ? 6.461 4.336 -18.757 1.00 91.94 114 ALA A N 1
ATOM 921 C CA . ALA A 1 114 ? 6.553 5.695 -19.281 1.00 91.94 114 ALA A CA 1
ATOM 922 C C . ALA A 1 114 ? 7.467 6.569 -18.409 1.00 91.94 114 ALA A C 1
ATOM 924 O O . ALA A 1 114 ? 7.326 6.579 -17.191 1.00 91.94 114 ALA A O 1
ATOM 925 N N . ASN A 1 115 ? 8.386 7.334 -18.993 1.00 85.50 115 ASN A N 1
ATOM 926 C CA . ASN A 1 115 ? 9.168 8.313 -18.234 1.00 85.50 115 ASN A CA 1
ATOM 927 C C . ASN A 1 115 ? 8.493 9.690 -18.289 1.00 85.50 115 ASN A C 1
ATOM 929 O O . ASN A 1 115 ? 7.888 10.020 -19.314 1.00 85.50 115 ASN A O 1
ATOM 933 N N . PRO A 1 116 ? 8.563 10.492 -17.210 1.00 81.31 116 PRO A N 1
ATOM 934 C CA . PRO A 1 116 ? 8.080 11.865 -17.243 1.00 81.31 116 PRO A CA 1
ATOM 935 C C . PRO A 1 116 ? 8.815 12.639 -18.340 1.00 81.31 116 PRO A C 1
ATOM 937 O O . PRO A 1 116 ? 10.012 12.435 -18.555 1.00 81.31 116 PRO A O 1
ATOM 940 N N . SER A 1 117 ? 8.095 13.511 -19.048 1.00 79.81 117 SER A N 1
ATOM 941 C CA . SER A 1 117 ? 8.712 14.375 -20.047 1.00 79.81 117 SER A CA 1
ATOM 942 C C . SER A 1 117 ? 9.720 15.291 -19.362 1.00 79.81 117 SER A C 1
ATOM 944 O O . SER A 1 117 ? 9.398 15.975 -18.391 1.00 79.81 117 SER A O 1
ATOM 946 N N . THR A 1 118 ? 10.947 15.307 -19.865 1.00 71.12 118 THR A N 1
ATOM 947 C CA . THR A 1 118 ? 11.855 16.419 -19.615 1.00 71.12 118 THR A CA 1
ATOM 948 C C . THR A 1 118 ? 11.357 17.571 -20.477 1.00 71.12 118 THR A C 1
ATOM 950 O O . THR A 1 118 ? 11.508 17.516 -21.696 1.00 71.12 118 THR A O 1
ATOM 953 N N . ASP A 1 119 ? 10.701 18.567 -19.884 1.00 54.97 119 ASP A N 1
ATOM 954 C CA . ASP A 1 119 ? 10.550 19.849 -20.572 1.00 54.97 119 ASP A CA 1
ATOM 955 C C . ASP A 1 119 ? 11.967 20.439 -20.729 1.00 54.97 119 ASP A C 1
ATOM 957 O O . ASP A 1 119 ? 12.652 20.665 -19.727 1.00 54.97 119 ASP A O 1
ATOM 961 N N . GLU A 1 120 ? 12.426 20.583 -21.978 1.00 45.69 120 GLU A N 1
ATOM 962 C CA . GLU A 1 120 ? 13.601 21.390 -22.361 1.00 45.69 120 GLU A CA 1
ATOM 963 C C . GLU A 1 120 ? 13.254 22.884 -22.379 1.00 45.69 120 GLU A C 1
ATOM 965 O O . GLU A 1 120 ? 12.180 23.244 -22.920 1.00 45.69 120 GLU A O 1
#

pLDDT: mean 88.05, std 8.98, range [45.69, 97.94]

Mean predicted aligned error: 5.33 Å

Radius of gyration: 16.57 Å; Cα contacts (8 Å, |Δi|>4): 167; chains: 1; bounding box: 42×30×45 Å

Secondary structure (DSSP, 8-state):
-TT-EEEE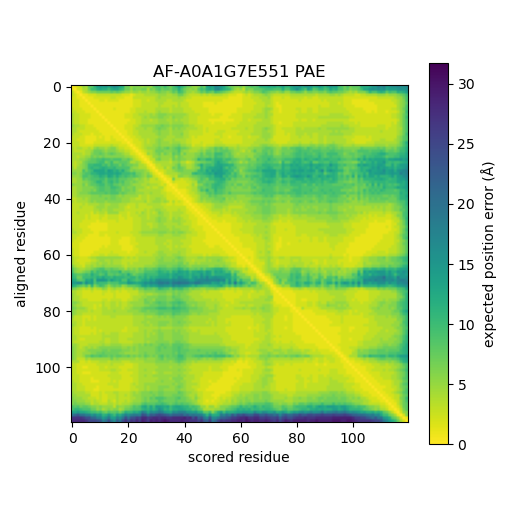E-HHHHHTT--B-----TT---SSS-SSSSSS--------PPPSEEEEEEEE-GGGGGGGGGS--HHHHHH-HHHHHHHHHHHHHTT-SS---EEEEEEEE-S--PPPP---

Nearest PDB structures (foldseek):
  2j82-assembly1_A-2  TM=4.341E-01  e=1.138E-01  Synechococcus elongatus
  5d2u-assembly1_A  TM=5.019E-01  e=3.582E-01  Thermosynechococcus vestitus BP-1
  5iti-assembly1_A  TM=4.305E-01  e=1.952E-01  Thermosynechococcus vestitus BP-1
  8fmw-assembly1_I  TM=3.204E-01  e=2.710E+00  Borreliella burgdorferi B31
  7nqh-assembly1_AI  TM=2.241E-01  e=1.580E+00  Sus scrofa